Protein AF-A0A1J3EXS1-F1 (afdb_monomer_lite)

InterPro domains:
  IPR006166 ERCC4 domain [PF02732] (4-80)
  IPR011335 Restriction endonuclease type II-like [SSF52980] (2-89)
  IPR033309 Crossover junction endonuclease Mus81 [PTHR13451] (1-139)
  IPR047416 MUS81, XPF-like nuclease domain [cd20074] (1-90)

Organism: Noccaea caerulescens (NCBI:txid107243)

Foldseek 3Di:
DALADEDEDELVRLVVCVVVVVLVVVLVLVVQLPRQAAEYEYEAQLVVDPCSVVSVVSLCCCVPVVPYHYHY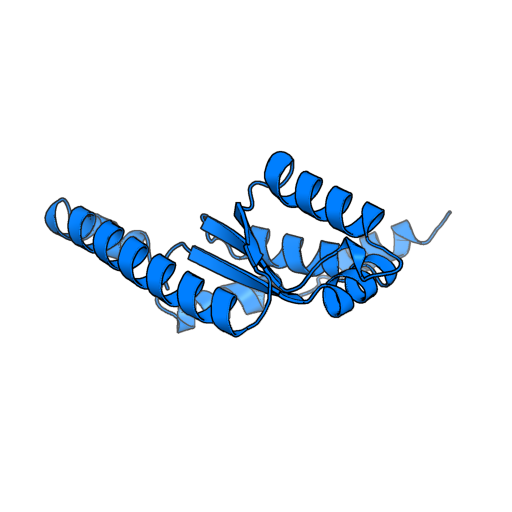YHHDVRVVVVVVVVVVVVVVVVVVVCVPDVVVVPVRDDDPVVSVVSSVVVPDDDPVNVVVVVVVPPD

Sequence (139 aa):
VLDFIVERKNIDDMSSSLTDGRYRDQKHRLQRSGLKKLMYILEGDPNQSGSGESIKEACFTTEISEDFDVIRTNGLGETLRKYGYLTKSIHQYYKSRVNEDQSKVCALCPCFDRFVKRCQALNKMTISNLFAIQLMQVP

Radius of gyration: 17.87 Å; chains: 1; bounding box: 42×25×57 Å

Structure (mmCIF, N/CA/C/O backbone):
data_AF-A0A1J3EXS1-F1
#
_entry.id   AF-A0A1J3EXS1-F1
#
loop_
_atom_site.group_PDB
_atom_site.id
_atom_site.type_symbol
_atom_site.label_atom_id
_atom_site.label_alt_id
_atom_site.label_comp_id
_atom_site.label_asym_id
_atom_site.label_entity_id
_atom_site.label_seq_id
_atom_site.pdbx_PDB_ins_code
_atom_site.Cartn_x
_atom_site.Cartn_y
_atom_site.Cartn_z
_atom_site.occupancy
_atom_site.B_iso_or_equiv
_atom_site.auth_seq_id
_atom_site.auth_comp_id
_atom_site.auth_asym_id
_atom_site.auth_atom_id
_atom_site.pdbx_PDB_model_num
ATOM 1 N N . VAL A 1 1 ? -11.595 -5.261 12.740 1.00 90.56 1 VAL A N 1
ATOM 2 C CA . VAL A 1 1 ? -10.585 -4.763 11.779 1.00 90.56 1 VAL A CA 1
ATOM 3 C C . VAL A 1 1 ? -10.044 -3.472 12.335 1.00 90.56 1 VAL A C 1
ATOM 5 O O . VAL A 1 1 ? -10.847 -2.636 12.727 1.00 90.56 1 VAL A O 1
ATOM 8 N N . LEU A 1 2 ? -8.722 -3.375 12.475 1.00 92.38 2 LEU A N 1
ATOM 9 C CA . LEU A 1 2 ? -8.059 -2.154 12.939 1.00 92.38 2 LEU A CA 1
ATOM 10 C C . LEU A 1 2 ? -7.962 -1.148 11.792 1.00 92.38 2 LEU A C 1
ATOM 12 O O . LEU A 1 2 ? -8.141 -1.516 10.637 1.00 92.38 2 LEU A O 1
ATOM 16 N N . ASP A 1 3 ? -7.637 0.102 12.106 1.00 91.69 3 ASP A N 1
ATOM 17 C CA . ASP A 1 3 ? -7.615 1.207 11.136 1.00 91.69 3 ASP A CA 1
ATOM 18 C C . ASP A 1 3 ? -6.371 1.219 10.220 1.00 91.69 3 ASP A C 1
ATOM 20 O O . ASP A 1 3 ? -6.062 2.228 9.594 1.00 91.69 3 ASP A O 1
ATOM 24 N N . PHE A 1 4 ? -5.641 0.101 10.169 1.00 94.62 4 PHE A N 1
ATOM 25 C CA . PHE A 1 4 ? -4.376 -0.072 9.460 1.00 94.62 4 PHE A CA 1
ATOM 26 C C . PHE A 1 4 ? -4.529 -1.107 8.347 1.00 94.62 4 PHE A C 1
ATOM 28 O O . PHE A 1 4 ? -5.076 -2.189 8.576 1.00 94.62 4 PHE A O 1
ATOM 35 N N . ILE A 1 5 ? -3.996 -0.803 7.166 1.00 95.69 5 ILE A N 1
ATOM 36 C CA . ILE A 1 5 ? -3.917 -1.724 6.030 1.00 95.69 5 ILE A CA 1
ATOM 37 C C . ILE A 1 5 ? -2.556 -1.607 5.363 1.00 95.69 5 ILE A C 1
ATOM 39 O O . ILE A 1 5 ? -1.986 -0.522 5.283 1.00 95.69 5 ILE A O 1
ATOM 43 N N . VAL A 1 6 ? -2.036 -2.741 4.901 1.00 97.50 6 VAL A N 1
ATOM 44 C CA . VAL A 1 6 ? -0.752 -2.810 4.211 1.00 97.50 6 VAL A CA 1
ATOM 45 C C . VAL A 1 6 ? -0.947 -3.459 2.851 1.00 97.50 6 VAL A C 1
ATOM 47 O O . VAL A 1 6 ? -1.462 -4.573 2.783 1.00 97.50 6 VAL A O 1
ATOM 50 N N . GLU A 1 7 ? -0.473 -2.801 1.801 1.00 97.25 7 GLU A N 1
ATOM 51 C CA . GLU A 1 7 ? -0.241 -3.410 0.491 1.00 97.25 7 GLU A CA 1
ATOM 52 C C . GLU A 1 7 ? 1.236 -3.801 0.394 1.00 97.25 7 GLU A C 1
ATOM 54 O O . GLU A 1 7 ? 2.112 -2.952 0.537 1.00 97.25 7 GLU A O 1
ATOM 59 N N . ARG A 1 8 ? 1.536 -5.086 0.184 1.00 97.88 8 ARG A N 1
ATOM 60 C CA . ARG A 1 8 ? 2.907 -5.558 -0.074 1.00 97.88 8 ARG A CA 1
ATOM 61 C C . ARG A 1 8 ? 3.097 -5.736 -1.572 1.00 97.88 8 ARG A C 1
ATOM 63 O O . ARG A 1 8 ? 2.319 -6.448 -2.201 1.00 97.88 8 ARG A O 1
ATOM 70 N N . LYS A 1 9 ? 4.173 -5.173 -2.116 1.00 96.56 9 LYS A N 1
ATOM 71 C CA . LYS A 1 9 ? 4.498 -5.237 -3.541 1.00 96.56 9 LYS A CA 1
ATOM 72 C C . LYS A 1 9 ? 5.986 -5.498 -3.744 1.00 96.56 9 LYS A C 1
ATOM 74 O O . LYS A 1 9 ? 6.813 -4.767 -3.206 1.00 96.56 9 LYS A O 1
ATOM 79 N N . ASN A 1 10 ? 6.332 -6.516 -4.526 1.00 95.81 10 ASN A N 1
ATOM 80 C CA . ASN A 1 10 ? 7.704 -6.676 -5.003 1.00 95.81 10 ASN A CA 1
ATOM 81 C C . ASN A 1 10 ? 7.991 -5.657 -6.128 1.00 95.81 10 ASN A C 1
ATOM 83 O O . ASN A 1 10 ? 7.060 -5.227 -6.809 1.00 95.81 10 ASN A O 1
ATOM 87 N N . ILE A 1 11 ? 9.251 -5.267 -6.327 1.00 95.75 11 ILE A N 1
ATOM 88 C CA . ILE A 1 11 ? 9.697 -4.398 -7.430 1.00 95.75 11 ILE A CA 1
ATOM 89 C C . ILE A 1 11 ? 9.213 -4.880 -8.807 1.00 95.75 11 ILE A C 1
ATOM 91 O O . ILE A 1 11 ? 8.722 -4.063 -9.588 1.00 95.75 11 ILE A O 1
ATOM 95 N N . ASP A 1 12 ? 9.278 -6.180 -9.093 1.00 94.00 12 ASP A N 1
ATOM 96 C CA . ASP A 1 12 ? 8.869 -6.722 -10.398 1.00 94.00 12 ASP A CA 1
ATOM 97 C C . ASP A 1 12 ? 7.350 -6.598 -10.602 1.00 94.00 12 ASP A C 1
ATOM 99 O O . ASP A 1 12 ? 6.859 -6.122 -11.632 1.00 94.00 12 ASP A O 1
ATOM 103 N N . ASP A 1 13 ? 6.580 -6.928 -9.561 1.00 95.19 13 ASP A N 1
ATOM 104 C CA . ASP A 1 13 ? 5.131 -6.732 -9.550 1.00 95.19 13 ASP A CA 1
ATOM 105 C C . ASP A 1 13 ? 4.765 -5.247 -9.646 1.00 95.19 13 ASP A C 1
ATOM 107 O O . ASP A 1 13 ? 3.744 -4.899 -10.244 1.00 95.19 13 ASP A O 1
ATOM 111 N N . MET A 1 14 ? 5.564 -4.367 -9.038 1.00 95.00 14 MET A N 1
ATOM 112 C CA . MET A 1 14 ? 5.371 -2.923 -9.091 1.00 95.00 14 MET A CA 1
ATOM 113 C C . MET A 1 14 ? 5.559 -2.415 -10.520 1.00 95.00 14 MET A C 1
ATOM 115 O O . MET A 1 14 ? 4.660 -1.743 -11.026 1.00 95.00 14 MET A O 1
ATOM 119 N N . SER A 1 15 ? 6.655 -2.802 -11.183 1.00 95.00 15 SER A N 1
ATOM 120 C CA . SER A 1 15 ? 6.917 -2.480 -12.592 1.00 95.00 15 SER A CA 1
ATOM 121 C C . SER A 1 15 ? 5.746 -2.913 -13.478 1.00 95.00 15 SER A C 1
ATOM 123 O O . SER A 1 15 ? 5.138 -2.069 -14.136 1.00 95.00 15 SER A O 1
ATOM 125 N N . SER A 1 16 ? 5.321 -4.182 -13.386 1.00 94.56 16 SER A N 1
ATOM 126 C CA . SER A 1 16 ? 4.183 -4.674 -14.180 1.00 94.56 16 SER A CA 1
ATOM 127 C C . SER A 1 16 ? 2.895 -3.884 -13.921 1.00 94.56 16 SER A C 1
ATOM 129 O O . SER A 1 16 ? 2.176 -3.543 -14.857 1.00 94.56 16 SER A O 1
ATOM 131 N N . SER A 1 17 ? 2.626 -3.531 -12.659 1.00 95.75 17 SER A N 1
ATOM 132 C CA . SER A 1 17 ? 1.418 -2.794 -12.279 1.00 95.75 17 SER A CA 1
ATOM 133 C C . SER A 1 17 ? 1.418 -1.318 -12.677 1.00 95.75 17 SER A C 1
ATOM 135 O O . SER A 1 17 ? 0.348 -0.717 -12.785 1.00 95.75 17 SER A O 1
ATOM 137 N N . LEU A 1 18 ? 2.598 -0.723 -12.872 1.00 94.62 18 LEU A N 1
ATOM 138 C CA . LEU A 1 18 ? 2.730 0.615 -13.441 1.00 94.62 18 LEU A CA 1
ATOM 139 C C . LEU A 1 18 ? 2.430 0.583 -14.939 1.00 94.62 18 LEU A C 1
ATOM 141 O O . LEU A 1 18 ? 1.697 1.441 -15.424 1.00 94.62 18 LEU A O 1
ATOM 145 N N . THR A 1 19 ? 2.936 -0.429 -15.648 1.00 92.69 19 THR A N 1
ATOM 146 C CA . THR A 1 19 ? 2.724 -0.589 -17.092 1.00 92.69 19 THR A CA 1
ATOM 147 C C . THR A 1 19 ? 1.262 -0.849 -17.445 1.00 92.69 19 THR A C 1
ATOM 149 O O . THR A 1 19 ? 0.744 -0.240 -18.375 1.00 92.69 19 THR A O 1
ATOM 152 N N . ASP A 1 20 ? 0.583 -1.731 -16.711 1.00 92.12 20 ASP A N 1
ATOM 153 C CA . ASP A 1 20 ? -0.806 -2.112 -17.005 1.00 92.12 20 ASP A CA 1
ATOM 154 C C . ASP A 1 20 ? -1.864 -1.281 -16.252 1.00 92.12 20 ASP A C 1
ATOM 156 O O . ASP A 1 20 ? -3.061 -1.553 -16.347 1.00 92.12 20 ASP A O 1
ATOM 160 N N . GLY A 1 21 ? -1.437 -0.265 -15.496 1.00 89.62 21 GLY A N 1
ATOM 161 C CA . GLY A 1 21 ? -2.317 0.653 -14.771 1.00 89.62 21 GLY A CA 1
ATOM 162 C C . GLY A 1 21 ? -2.899 0.114 -13.458 1.00 89.62 21 GLY A C 1
ATOM 163 O O . GLY A 1 21 ? -3.466 0.901 -12.690 1.00 89.62 21 GLY A O 1
ATOM 164 N N . ARG A 1 22 ? -2.710 -1.174 -13.119 1.00 94.38 22 ARG A N 1
ATOM 165 C CA . ARG A 1 22 ? -3.257 -1.779 -11.886 1.00 94.38 22 ARG A CA 1
ATOM 166 C C . ARG A 1 22 ? -2.802 -1.077 -10.613 1.00 94.38 22 ARG A C 1
ATOM 168 O O . ARG A 1 22 ? -3.529 -1.108 -9.620 1.00 94.38 22 ARG A O 1
ATOM 175 N N . TYR A 1 23 ? -1.622 -0.464 -10.616 1.00 95.19 23 TYR A N 1
ATOM 176 C CA . TYR A 1 23 ? -1.095 0.284 -9.477 1.00 95.19 23 TYR A CA 1
ATOM 177 C C . TYR A 1 23 ? -2.054 1.400 -9.027 1.00 95.19 23 TYR A C 1
ATOM 179 O O . TYR A 1 23 ? -2.344 1.532 -7.836 1.00 95.19 23 TYR A O 1
ATOM 187 N N . ARG A 1 24 ? -2.621 2.161 -9.973 1.00 92.88 24 ARG A N 1
ATOM 188 C CA . ARG A 1 24 ? -3.569 3.247 -9.664 1.00 92.88 24 ARG A CA 1
ATOM 189 C C . ARG A 1 24 ? -4.868 2.689 -9.081 1.00 92.88 24 ARG A C 1
ATOM 191 O O . ARG A 1 24 ? -5.337 3.166 -8.049 1.00 92.88 24 ARG A O 1
ATOM 198 N N . ASP A 1 25 ? -5.395 1.623 -9.678 1.00 91.25 25 ASP A N 1
ATOM 199 C CA . ASP A 1 25 ? -6.634 0.977 -9.231 1.00 91.25 25 ASP A CA 1
ATOM 200 C C . ASP A 1 25 ? -6.504 0.312 -7.858 1.00 91.25 25 ASP A C 1
ATOM 202 O O . ASP A 1 25 ? -7.454 0.280 -7.071 1.00 91.25 25 ASP A O 1
ATOM 206 N N . GLN A 1 26 ? -5.342 -0.275 -7.562 1.00 93.44 26 GLN A N 1
ATOM 207 C CA . GLN A 1 26 ? -5.041 -0.868 -6.257 1.00 93.44 26 GLN A CA 1
ATOM 208 C C . GLN A 1 26 ? -5.076 0.206 -5.165 1.00 93.44 26 GLN A C 1
ATOM 210 O O . GLN A 1 26 ? -5.860 0.082 -4.223 1.00 93.44 26 GLN A O 1
ATOM 215 N N . LYS A 1 27 ? -4.337 1.309 -5.334 1.00 94.62 27 LYS A N 1
ATOM 216 C CA . LYS A 1 27 ? -4.331 2.423 -4.371 1.00 94.62 27 LYS A CA 1
ATOM 217 C C . LYS A 1 27 ? -5.703 3.060 -4.195 1.00 94.62 27 LYS A C 1
ATOM 219 O O . LYS A 1 27 ? -6.144 3.256 -3.065 1.00 94.62 27 LYS A O 1
ATOM 224 N N . HIS A 1 28 ? -6.419 3.299 -5.291 1.00 92.25 28 HIS A N 1
ATOM 225 C CA . HIS A 1 28 ? -7.761 3.870 -5.228 1.00 92.25 28 HIS A CA 1
ATOM 226 C C . HIS A 1 28 ? -8.728 2.979 -4.427 1.00 92.25 28 HIS A C 1
ATOM 228 O O . HIS A 1 28 ? -9.529 3.471 -3.630 1.00 92.25 28 HIS A O 1
ATOM 234 N N . ARG A 1 29 ? -8.629 1.648 -4.565 1.00 92.25 29 ARG A N 1
ATOM 235 C CA . ARG A 1 29 ? -9.405 0.706 -3.739 1.00 92.25 29 ARG A CA 1
ATOM 236 C C . ARG A 1 29 ? -9.022 0.771 -2.261 1.00 92.25 29 ARG A C 1
ATOM 238 O O . ARG A 1 29 ? -9.915 0.717 -1.415 1.00 92.25 29 ARG A O 1
ATOM 245 N N . LEU A 1 30 ? -7.736 0.915 -1.945 1.00 94.50 30 LEU A N 1
ATOM 246 C CA . LEU A 1 30 ? -7.255 1.060 -0.567 1.00 94.50 30 LEU A CA 1
ATOM 247 C C . LEU A 1 30 ? -7.753 2.363 0.067 1.00 94.50 30 LEU A C 1
ATOM 249 O O . LEU A 1 30 ? -8.303 2.321 1.165 1.00 94.50 30 LEU A O 1
ATOM 253 N N . GLN A 1 31 ? -7.690 3.486 -0.648 1.00 93.50 31 GLN A N 1
ATOM 254 C CA . GLN A 1 31 ? -8.232 4.772 -0.192 1.00 93.50 31 GLN A CA 1
ATOM 255 C C . GLN A 1 31 ? -9.747 4.701 0.043 1.00 93.50 31 GLN A C 1
ATOM 257 O O . GLN A 1 31 ? -10.261 5.171 1.058 1.00 93.50 31 GLN A O 1
ATOM 262 N N . ARG A 1 32 ? -10.483 4.027 -0.849 1.00 92.06 32 ARG A N 1
ATOM 263 C CA . ARG A 1 32 ? -11.931 3.821 -0.688 1.00 92.06 32 ARG A CA 1
ATOM 264 C C . ARG A 1 32 ? -12.291 2.785 0.371 1.00 92.06 32 ARG A C 1
ATOM 266 O O . ARG A 1 32 ? -13.450 2.736 0.779 1.00 92.06 32 ARG A O 1
ATOM 273 N N . SER A 1 33 ? -11.338 1.981 0.849 1.00 90.56 33 SER A N 1
ATOM 274 C CA . SER A 1 33 ? -11.595 0.951 1.862 1.00 90.56 33 SER A CA 1
ATOM 275 C C . SER A 1 33 ? -12.145 1.535 3.161 1.00 90.56 33 SER A C 1
ATOM 277 O O . SER A 1 33 ? -12.813 0.809 3.897 1.00 90.56 33 SER A O 1
ATOM 279 N N . GLY A 1 34 ? -11.907 2.828 3.419 1.00 88.81 34 GLY A N 1
ATOM 280 C CA . GLY A 1 34 ? -12.341 3.562 4.604 1.00 88.81 34 GLY A CA 1
ATOM 281 C C . GLY A 1 34 ? -11.512 3.258 5.852 1.00 88.81 34 GLY A C 1
ATOM 282 O O . GLY A 1 34 ? -12.034 3.421 6.954 1.00 88.81 34 GLY A O 1
ATOM 283 N N . LEU A 1 35 ? -10.291 2.749 5.671 1.00 91.50 35 LEU A N 1
ATOM 284 C CA . LEU A 1 35 ? -9.241 2.664 6.687 1.00 91.50 35 LEU A CA 1
ATOM 285 C C . LEU A 1 35 ? -8.317 3.875 6.531 1.00 91.50 35 LEU A C 1
ATOM 287 O O . LEU A 1 35 ? -8.082 4.313 5.408 1.00 91.50 35 LEU A O 1
ATOM 291 N N . LYS A 1 36 ? -7.821 4.430 7.637 1.00 91.38 36 LYS A N 1
ATOM 292 C CA . LYS A 1 36 ? -7.070 5.698 7.618 1.00 91.38 36 LYS A CA 1
ATOM 293 C C . LYS A 1 36 ? -5.564 5.523 7.514 1.00 91.38 36 LYS A C 1
ATOM 295 O O . LYS A 1 36 ? -4.891 6.426 7.042 1.00 91.38 36 LYS A O 1
ATOM 300 N N . LYS A 1 37 ? -5.014 4.416 8.015 1.00 94.50 37 LYS A N 1
ATOM 301 C CA . LYS A 1 37 ? -3.567 4.174 8.026 1.00 94.50 37 LYS A CA 1
ATOM 302 C C . LYS A 1 37 ? -3.201 3.233 6.890 1.00 94.50 37 LYS A C 1
ATOM 304 O O . LYS A 1 37 ? -3.155 2.014 7.066 1.00 94.50 37 LYS A O 1
ATOM 309 N N . LEU A 1 38 ? -3.019 3.828 5.715 1.00 97.12 38 LEU A N 1
ATOM 310 C CA . LEU A 1 38 ? -2.645 3.145 4.486 1.00 97.12 38 LEU A CA 1
ATOM 311 C C . LEU A 1 38 ? -1.121 3.027 4.432 1.00 97.12 38 LEU A C 1
ATOM 313 O O . LEU A 1 38 ? -0.416 4.025 4.509 1.00 97.12 38 LEU A O 1
ATOM 317 N N . MET A 1 39 ? -0.608 1.810 4.313 1.00 97.69 39 MET A N 1
ATOM 318 C CA . MET A 1 39 ? 0.826 1.556 4.218 1.00 97.69 39 MET A CA 1
ATOM 319 C C . MET A 1 39 ? 1.128 0.770 2.947 1.00 97.69 39 MET A C 1
ATOM 321 O O . MET A 1 39 ? 0.378 -0.131 2.566 1.00 97.69 39 MET A O 1
ATOM 325 N N . TYR A 1 40 ? 2.258 1.069 2.321 1.00 97.38 40 TYR A N 1
ATOM 326 C CA . TYR A 1 40 ? 2.747 0.377 1.139 1.00 97.38 40 TYR A CA 1
ATOM 327 C C . TYR A 1 40 ? 4.142 -0.179 1.428 1.00 97.38 40 TYR A C 1
ATOM 329 O O . TYR A 1 40 ? 5.079 0.582 1.652 1.00 97.38 40 TYR A O 1
ATOM 337 N N . ILE A 1 41 ? 4.302 -1.502 1.448 1.00 97.88 41 ILE A N 1
ATOM 338 C CA . ILE A 1 41 ? 5.609 -2.147 1.605 1.00 97.88 41 ILE A CA 1
ATOM 339 C C . ILE A 1 41 ? 6.155 -2.506 0.229 1.00 97.88 41 ILE A C 1
ATOM 341 O O . ILE A 1 41 ? 5.613 -3.387 -0.441 1.00 97.88 41 ILE A O 1
ATOM 345 N N . LEU A 1 42 ? 7.250 -1.855 -0.157 1.00 97.12 42 LEU A N 1
ATOM 346 C CA . LEU A 1 42 ? 8.018 -2.186 -1.350 1.00 97.12 42 LEU A CA 1
ATOM 347 C C . LEU A 1 42 ? 9.147 -3.154 -0.989 1.00 97.12 42 LEU A C 1
ATOM 349 O O . LEU A 1 42 ? 9.986 -2.844 -0.140 1.00 97.12 42 LEU A O 1
ATOM 353 N N . GLU A 1 43 ? 9.167 -4.320 -1.625 1.00 97.50 43 GLU A N 1
ATOM 354 C CA . GLU A 1 43 ? 10.152 -5.374 -1.379 1.00 97.50 43 GLU A CA 1
ATOM 355 C C . GLU A 1 43 ? 11.092 -5.547 -2.576 1.00 97.50 43 GLU A C 1
ATOM 357 O O . GLU A 1 43 ? 10.637 -5.854 -3.677 1.00 97.50 43 GLU A O 1
ATOM 362 N N . GLY A 1 44 ? 12.394 -5.387 -2.340 1.00 95.38 44 GLY A N 1
ATOM 363 C CA . GLY A 1 44 ? 13.460 -5.463 -3.338 1.00 95.38 44 GLY A CA 1
ATOM 364 C C . GLY A 1 44 ? 14.102 -4.104 -3.635 1.00 95.38 44 GLY A C 1
ATOM 365 O O . GLY A 1 44 ? 13.684 -3.066 -3.118 1.00 95.38 44 GLY A O 1
ATOM 366 N N . ASP A 1 45 ? 15.134 -4.116 -4.479 1.00 93.06 45 ASP A N 1
ATOM 367 C CA . ASP A 1 45 ? 15.866 -2.914 -4.890 1.00 93.06 45 ASP A CA 1
ATOM 368 C C . ASP A 1 45 ? 15.341 -2.383 -6.240 1.00 93.06 45 ASP A C 1
ATOM 370 O O . ASP A 1 45 ? 15.515 -3.048 -7.265 1.00 93.06 45 ASP A O 1
ATOM 374 N N . PRO A 1 46 ? 14.742 -1.175 -6.290 1.00 90.00 46 PRO A N 1
ATOM 375 C CA . PRO A 1 46 ? 14.271 -0.574 -7.537 1.00 90.00 46 PRO A CA 1
ATOM 376 C C . PRO A 1 46 ? 15.362 -0.441 -8.603 1.00 90.00 46 PRO A C 1
ATOM 378 O O . PRO A 1 46 ? 15.050 -0.492 -9.792 1.00 90.00 46 PRO A O 1
ATOM 381 N N . ASN A 1 47 ? 16.628 -0.276 -8.197 1.00 90.12 47 ASN A N 1
ATOM 382 C CA . ASN A 1 47 ? 17.751 -0.090 -9.120 1.00 90.12 47 ASN A CA 1
ATOM 383 C C . ASN A 1 47 ? 18.088 -1.356 -9.917 1.00 90.12 47 ASN A C 1
ATOM 385 O O . ASN A 1 47 ? 18.764 -1.266 -10.936 1.00 90.12 47 ASN A O 1
ATOM 389 N N . GLN A 1 48 ? 17.628 -2.524 -9.465 1.00 86.00 48 GLN A N 1
ATOM 390 C CA . GLN A 1 48 ? 17.817 -3.789 -10.177 1.00 86.00 48 GLN A CA 1
ATOM 391 C C . GLN A 1 48 ? 16.772 -3.993 -11.282 1.00 86.00 48 GLN A C 1
ATOM 393 O O . GLN A 1 48 ? 16.916 -4.894 -12.104 1.00 86.00 48 GLN A O 1
ATOM 398 N N . SER A 1 49 ? 15.739 -3.146 -11.333 1.00 83.94 49 SER A N 1
ATOM 399 C CA . SER A 1 49 ? 14.712 -3.184 -12.371 1.00 83.94 49 SER A CA 1
ATOM 400 C C . SER A 1 49 ? 14.992 -2.173 -13.482 1.00 83.94 49 SER A C 1
ATOM 402 O O . SER A 1 49 ? 15.437 -1.053 -13.226 1.00 83.94 49 SER A O 1
ATOM 404 N N . GLY A 1 50 ? 14.613 -2.515 -14.717 1.00 83.44 50 GLY A N 1
ATOM 405 C CA . GLY A 1 50 ? 14.638 -1.579 -15.849 1.00 83.44 50 GLY A CA 1
ATOM 406 C C . GLY A 1 50 ? 13.667 -0.394 -15.713 1.00 83.44 50 GLY A C 1
ATOM 407 O O . GLY A 1 50 ? 13.683 0.503 -16.546 1.00 83.44 50 GLY A O 1
ATOM 408 N N . SER A 1 51 ? 12.829 -0.374 -14.670 1.00 88.19 51 SER A N 1
ATOM 409 C CA . SER A 1 51 ? 11.843 0.679 -14.383 1.00 88.19 51 SER A CA 1
ATOM 410 C C . SER A 1 51 ? 12.153 1.442 -13.089 1.00 88.19 51 SER A C 1
ATOM 412 O O . SER A 1 51 ? 11.254 2.034 -12.491 1.00 88.19 51 SER A O 1
ATOM 414 N N . GLY A 1 52 ? 13.405 1.416 -12.620 1.00 91.75 52 GLY A N 1
ATOM 415 C CA . GLY A 1 52 ? 13.776 1.929 -11.300 1.00 91.75 52 GLY A CA 1
ATOM 416 C C . GLY A 1 52 ? 13.397 3.392 -11.048 1.00 91.75 52 GLY A C 1
ATOM 417 O O . GLY A 1 52 ? 12.959 3.719 -9.945 1.00 91.75 52 GLY A O 1
ATOM 418 N N . GLU A 1 53 ? 13.515 4.265 -12.051 1.00 93.19 53 GLU A N 1
ATOM 419 C CA . GLU A 1 53 ? 13.114 5.677 -11.948 1.00 93.19 53 GLU A CA 1
ATOM 420 C C . GLU A 1 53 ? 11.600 5.818 -11.770 1.00 93.19 53 GLU A C 1
ATOM 422 O O . GLU A 1 53 ? 11.155 6.380 -10.771 1.00 93.19 53 GLU A O 1
ATOM 427 N N . SER A 1 54 ? 10.809 5.194 -12.647 1.00 94.31 54 SER A N 1
ATOM 428 C CA . SER A 1 54 ? 9.344 5.208 -12.561 1.00 94.31 54 SER A CA 1
ATOM 429 C C . SER A 1 54 ? 8.830 4.628 -11.240 1.00 94.31 54 SER A C 1
ATOM 431 O O . SER A 1 54 ? 7.850 5.113 -10.681 1.00 94.31 54 SER A O 1
ATOM 433 N N . ILE A 1 55 ? 9.500 3.605 -10.699 1.00 95.00 55 ILE A N 1
ATOM 434 C CA . ILE A 1 55 ? 9.154 3.031 -9.393 1.00 95.00 55 ILE A CA 1
ATOM 435 C C . ILE A 1 55 ? 9.434 4.025 -8.262 1.00 95.00 55 ILE A C 1
ATOM 437 O O . ILE A 1 55 ? 8.605 4.171 -7.360 1.00 95.00 55 ILE A O 1
ATOM 441 N N . LYS A 1 56 ? 10.582 4.714 -8.284 1.00 94.88 56 LYS A N 1
ATOM 442 C CA . LYS A 1 56 ? 10.919 5.734 -7.278 1.00 94.88 56 LYS A CA 1
ATOM 443 C C . LYS A 1 56 ? 9.937 6.900 -7.322 1.00 94.88 56 LYS A C 1
ATOM 445 O O . LYS A 1 56 ? 9.457 7.303 -6.264 1.00 94.88 56 LYS A O 1
ATOM 450 N N . GLU A 1 57 ? 9.609 7.383 -8.517 1.00 95.25 57 GLU A N 1
ATOM 451 C CA . GLU A 1 57 ? 8.599 8.424 -8.725 1.00 95.25 57 GLU A CA 1
ATOM 452 C C . GLU A 1 57 ? 7.241 7.986 -8.181 1.00 95.25 57 GLU A C 1
ATOM 454 O O . GLU A 1 57 ? 6.659 8.682 -7.353 1.00 95.25 57 GLU A O 1
ATOM 459 N N . ALA A 1 58 ? 6.781 6.787 -8.545 1.00 95.19 58 ALA A N 1
ATOM 460 C CA . ALA A 1 58 ? 5.527 6.240 -8.045 1.00 95.19 58 ALA A CA 1
ATOM 461 C C . ALA A 1 58 ? 5.509 6.150 -6.511 1.00 95.19 58 ALA A C 1
ATOM 463 O O . ALA A 1 58 ? 4.520 6.520 -5.878 1.00 95.19 58 ALA A O 1
ATOM 464 N N . CYS A 1 59 ? 6.602 5.710 -5.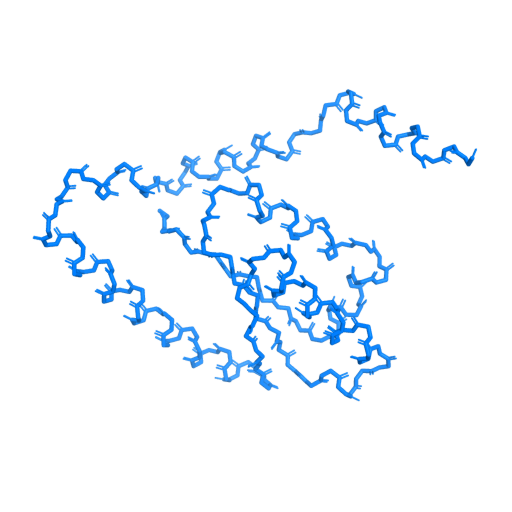881 1.00 94.81 59 CYS A N 1
ATOM 465 C CA . CYS A 1 59 ? 6.705 5.688 -4.420 1.00 94.81 59 CYS A CA 1
ATOM 466 C C . CYS A 1 59 ? 6.577 7.089 -3.825 1.00 94.81 59 CYS A C 1
ATOM 468 O O . CYS A 1 59 ? 5.815 7.276 -2.884 1.00 94.81 59 CYS A O 1
ATOM 470 N N . PHE A 1 60 ? 7.286 8.062 -4.394 1.00 95.31 60 PHE A N 1
ATOM 471 C CA . PHE A 1 60 ? 7.242 9.443 -3.930 1.00 95.31 60 PHE A CA 1
ATOM 472 C C . PHE A 1 60 ? 5.838 10.042 -4.064 1.00 95.31 60 PHE A C 1
ATOM 474 O O . PHE A 1 60 ? 5.327 10.630 -3.116 1.00 95.31 60 PHE A O 1
ATOM 481 N N . THR A 1 61 ? 5.164 9.830 -5.196 1.00 95.00 61 THR A N 1
ATOM 482 C CA . THR A 1 61 ? 3.767 10.246 -5.377 1.00 95.00 61 THR A CA 1
ATOM 483 C C . THR A 1 61 ? 2.840 9.570 -4.366 1.00 95.00 61 THR A C 1
ATOM 485 O O . THR A 1 61 ? 1.976 10.233 -3.800 1.00 95.00 61 THR A O 1
ATOM 488 N N . THR A 1 62 ? 3.033 8.274 -4.100 1.00 95.31 62 THR A N 1
ATOM 489 C CA . THR A 1 62 ? 2.225 7.524 -3.116 1.00 95.31 62 THR A CA 1
ATOM 490 C C . THR A 1 62 ? 2.374 8.102 -1.713 1.00 95.31 62 THR A C 1
ATOM 492 O O . THR A 1 62 ? 1.389 8.276 -1.002 1.00 95.31 62 THR A O 1
ATOM 495 N N . GLU A 1 63 ? 3.608 8.424 -1.331 1.00 95.75 63 GLU A N 1
ATOM 496 C CA . GLU A 1 63 ? 3.934 8.932 -0.003 1.00 95.75 63 GLU A CA 1
ATOM 497 C C . GLU A 1 63 ? 3.452 10.372 0.193 1.00 95.75 63 GLU A C 1
ATOM 499 O O . GLU A 1 63 ? 2.776 10.685 1.167 1.00 95.75 63 GLU A O 1
ATOM 504 N N . ILE A 1 64 ? 3.754 11.250 -0.763 1.00 95.00 64 ILE A N 1
ATOM 505 C CA . ILE A 1 64 ? 3.544 12.691 -0.604 1.00 95.00 64 ILE A CA 1
ATOM 506 C C . ILE A 1 64 ? 2.151 13.131 -1.044 1.00 95.00 64 ILE A C 1
ATOM 508 O O . ILE A 1 64 ? 1.544 13.991 -0.410 1.00 95.00 64 ILE A O 1
ATOM 512 N N . SER A 1 65 ? 1.648 12.600 -2.158 1.00 91.69 65 SER A N 1
ATOM 513 C CA . SER A 1 65 ? 0.396 13.080 -2.755 1.00 91.69 65 SER A CA 1
ATOM 514 C C . SER A 1 65 ? -0.832 12.308 -2.282 1.00 91.69 65 SER A C 1
ATOM 516 O O . SER A 1 65 ? -1.942 12.825 -2.379 1.00 91.69 65 SER A O 1
ATOM 518 N N . GLU A 1 66 ? -0.660 11.077 -1.803 1.00 91.94 66 GLU A N 1
ATOM 519 C CA . GLU A 1 66 ? -1.777 10.151 -1.583 1.00 91.94 66 GLU A CA 1
ATOM 520 C C . GLU A 1 66 ? -1.900 9.632 -0.145 1.00 91.94 66 GLU A C 1
ATOM 522 O O . GLU A 1 66 ? -2.801 8.831 0.116 1.00 91.94 66 GLU A O 1
ATOM 527 N N . ASP A 1 67 ? -1.057 10.131 0.768 1.00 93.00 67 ASP A N 1
ATOM 528 C CA . ASP A 1 67 ? -1.102 9.892 2.221 1.00 93.00 67 ASP A CA 1
ATOM 529 C C . ASP A 1 67 ? -0.930 8.411 2.615 1.00 93.00 67 ASP A C 1
ATOM 531 O O . ASP A 1 67 ? -1.586 7.891 3.520 1.00 93.00 67 ASP A O 1
ATOM 535 N N . PHE A 1 68 ? -0.050 7.703 1.901 1.00 97.38 68 PHE A N 1
ATOM 536 C CA . PHE A 1 68 ? 0.398 6.362 2.277 1.00 97.38 68 PHE A CA 1
ATOM 537 C C . PHE A 1 68 ? 1.756 6.424 2.978 1.00 97.38 68 PHE A C 1
ATOM 539 O O . PHE A 1 68 ? 2.674 7.084 2.503 1.00 97.38 68 PHE A O 1
ATOM 546 N N . ASP A 1 69 ? 1.954 5.612 4.014 1.00 97.06 69 ASP A N 1
ATOM 547 C CA . ASP A 1 69 ? 3.301 5.358 4.532 1.00 97.06 69 ASP A CA 1
ATOM 548 C C . ASP A 1 69 ? 4.019 4.353 3.615 1.00 97.06 69 ASP A C 1
ATOM 550 O O . ASP A 1 69 ? 3.641 3.176 3.550 1.00 97.06 69 ASP A O 1
ATOM 554 N N . VAL A 1 70 ? 5.072 4.779 2.914 1.00 96.94 70 VAL A N 1
ATOM 555 C CA . VAL A 1 70 ? 5.852 3.897 2.032 1.00 96.94 70 VAL A CA 1
ATOM 556 C C . VAL A 1 70 ? 7.065 3.332 2.771 1.00 96.94 70 VAL A C 1
ATOM 558 O O . VAL A 1 70 ? 7.976 4.043 3.183 1.00 96.94 70 VAL A O 1
ATOM 561 N N . ILE A 1 71 ? 7.112 2.009 2.912 1.00 96.75 71 ILE A N 1
ATOM 562 C CA . ILE A 1 71 ? 8.164 1.289 3.627 1.00 96.75 71 ILE A CA 1
ATOM 563 C C . ILE A 1 71 ? 8.940 0.428 2.635 1.00 96.75 71 ILE A C 1
ATOM 565 O O . ILE A 1 71 ? 8.410 -0.526 2.074 1.00 96.75 71 ILE A O 1
ATOM 569 N N . ARG A 1 72 ? 10.227 0.719 2.456 1.00 96.12 72 ARG A N 1
ATOM 570 C CA . ARG A 1 72 ? 11.119 -0.095 1.620 1.00 96.12 72 ARG A CA 1
ATOM 571 C C . ARG A 1 72 ? 11.780 -1.193 2.448 1.00 96.12 72 ARG A C 1
ATOM 573 O O . ARG A 1 72 ? 12.152 -0.967 3.599 1.00 96.12 72 ARG A O 1
ATOM 580 N N . THR A 1 73 ? 11.905 -2.373 1.860 1.00 97.44 73 THR A N 1
ATOM 581 C CA . THR A 1 73 ? 12.513 -3.571 2.450 1.00 97.44 73 THR A CA 1
ATOM 582 C C . THR A 1 73 ? 13.317 -4.295 1.378 1.00 97.44 73 THR A C 1
ATOM 584 O O . THR A 1 73 ? 12.923 -4.305 0.217 1.00 97.44 73 THR A O 1
ATOM 587 N N . ASN A 1 74 ? 14.433 -4.919 1.739 1.00 94.12 74 ASN A N 1
ATOM 588 C CA . ASN A 1 74 ? 15.318 -5.569 0.768 1.00 94.12 74 ASN A CA 1
ATOM 589 C C . ASN A 1 74 ? 14.812 -6.946 0.309 1.00 94.12 74 ASN A C 1
ATOM 591 O O . ASN A 1 74 ? 15.285 -7.481 -0.689 1.00 94.12 74 ASN A O 1
ATOM 595 N N . GLY A 1 75 ? 13.877 -7.548 1.045 1.00 93.00 75 GLY A N 1
ATOM 596 C CA . GLY A 1 75 ? 13.386 -8.895 0.776 1.00 93.00 75 GLY A CA 1
ATOM 597 C C . GLY A 1 75 ? 12.477 -9.419 1.884 1.00 93.00 75 GLY A C 1
ATOM 598 O O . GLY A 1 75 ? 12.332 -8.800 2.942 1.00 93.00 75 GLY A O 1
ATOM 599 N N . LEU A 1 76 ? 11.917 -10.610 1.666 1.00 95.50 76 LEU A N 1
ATOM 600 C CA . LEU A 1 76 ? 10.927 -11.234 2.547 1.00 95.50 76 LEU A CA 1
ATOM 601 C C . LEU A 1 76 ? 11.345 -11.275 4.025 1.00 95.50 76 LEU A C 1
ATOM 603 O O . LEU A 1 76 ? 10.532 -10.998 4.904 1.00 95.50 76 LEU A O 1
ATOM 607 N N . GLY A 1 77 ? 12.607 -11.600 4.320 1.00 97.56 77 GLY A N 1
ATOM 608 C CA . GLY A 1 77 ? 13.091 -11.673 5.703 1.00 97.56 77 GLY A CA 1
ATOM 609 C C . GLY A 1 77 ? 12.992 -10.335 6.446 1.00 97.56 77 GLY A C 1
ATOM 610 O O . GLY A 1 77 ? 12.624 -10.297 7.623 1.00 97.56 77 GLY A O 1
ATOM 611 N N . GLU A 1 78 ? 13.269 -9.227 5.758 1.00 97.75 78 GLU A N 1
ATOM 612 C CA . GLU A 1 78 ? 13.127 -7.884 6.320 1.00 97.75 78 GLU A CA 1
ATOM 613 C C . GLU A 1 78 ? 11.654 -7.471 6.413 1.00 97.75 78 GLU A C 1
ATOM 615 O O . GLU A 1 78 ? 11.236 -6.950 7.449 1.00 97.75 78 GLU A O 1
ATOM 620 N N . THR A 1 79 ? 10.847 -7.788 5.395 1.00 97.88 79 THR A N 1
ATOM 621 C CA . THR A 1 79 ? 9.391 -7.582 5.402 1.00 97.88 79 THR A CA 1
ATOM 622 C C . THR A 1 79 ? 8.728 -8.251 6.604 1.00 97.88 79 THR A C 1
ATOM 624 O O . THR A 1 79 ? 7.973 -7.613 7.340 1.00 97.88 79 THR A O 1
ATOM 627 N N . LEU A 1 80 ? 9.061 -9.516 6.875 1.00 98.12 80 LEU A N 1
ATOM 628 C CA . LEU A 1 80 ? 8.544 -10.256 8.029 1.00 98.12 80 LEU A CA 1
ATOM 629 C C . LEU A 1 80 ? 8.947 -9.598 9.352 1.00 98.12 80 LEU A C 1
ATOM 631 O O . LEU A 1 80 ? 8.124 -9.456 10.260 1.00 98.12 80 LEU A O 1
ATOM 635 N N . ARG A 1 81 ? 10.200 -9.143 9.463 1.00 98.12 81 ARG A N 1
ATOM 636 C CA . ARG A 1 81 ? 10.672 -8.421 10.650 1.00 98.12 81 ARG A CA 1
ATOM 637 C C . ARG A 1 81 ? 9.907 -7.110 10.839 1.00 98.12 81 ARG A C 1
ATOM 639 O O . ARG A 1 81 ? 9.482 -6.807 11.955 1.00 98.12 81 ARG A O 1
ATOM 646 N N . LYS A 1 82 ? 9.673 -6.367 9.752 1.00 97.75 82 LYS A N 1
ATOM 647 C C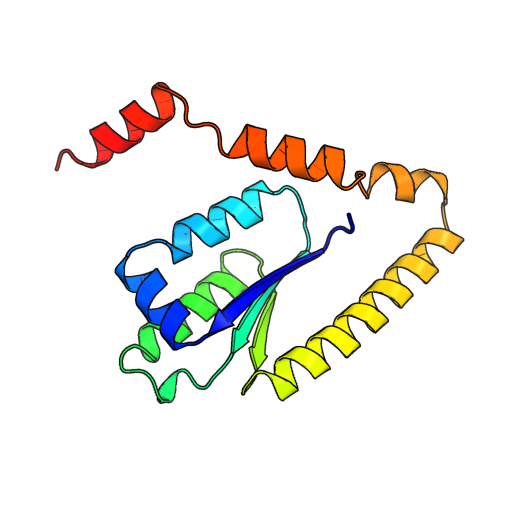A . LYS A 1 82 ? 8.874 -5.138 9.756 1.00 97.75 82 LYS A CA 1
ATOM 648 C C . LYS A 1 82 ? 7.437 -5.413 10.204 1.00 97.75 82 LYS A C 1
ATOM 650 O O . LYS A 1 82 ? 6.953 -4.688 11.069 1.00 97.75 82 LYS A O 1
ATOM 655 N N . TYR A 1 83 ? 6.789 -6.481 9.733 1.00 98.00 83 TYR A N 1
ATOM 656 C CA . TYR A 1 83 ? 5.470 -6.887 10.237 1.00 98.00 83 TYR A CA 1
ATOM 657 C C . TYR A 1 83 ? 5.472 -7.206 11.729 1.00 98.00 83 TYR A C 1
ATOM 659 O O . TYR A 1 83 ? 4.546 -6.805 12.439 1.00 98.00 83 TYR A O 1
ATOM 667 N N . GLY A 1 84 ? 6.519 -7.866 12.227 1.00 98.31 84 GLY A N 1
ATOM 668 C CA . GLY A 1 84 ? 6.696 -8.103 13.658 1.00 98.31 84 GLY A CA 1
ATOM 669 C C . GLY A 1 84 ? 6.726 -6.802 14.467 1.00 98.31 84 GLY A C 1
ATOM 670 O O . GLY A 1 84 ? 6.048 -6.697 15.491 1.00 98.31 84 GLY A O 1
ATOM 671 N N . TYR A 1 85 ? 7.462 -5.790 13.997 1.00 97.88 85 TYR A N 1
ATOM 672 C CA . TYR A 1 85 ? 7.497 -4.474 14.641 1.00 97.88 85 TYR A CA 1
ATOM 673 C C . TYR A 1 85 ? 6.163 -3.735 14.533 1.00 97.88 85 TYR A C 1
ATOM 675 O O . TYR A 1 85 ? 5.643 -3.302 15.558 1.00 97.88 85 TYR A O 1
ATOM 683 N N . LEU A 1 86 ? 5.569 -3.663 13.338 1.00 96.50 86 LEU A N 1
ATOM 684 C CA . LEU A 1 86 ? 4.273 -3.013 13.115 1.00 96.50 86 LEU A CA 1
ATOM 685 C C . LEU A 1 86 ? 3.192 -3.608 14.019 1.00 96.50 86 LEU A C 1
ATOM 687 O O . LEU A 1 86 ? 2.469 -2.873 14.683 1.00 96.50 86 LEU A O 1
ATOM 691 N N . THR A 1 87 ? 3.130 -4.935 14.119 1.00 97.62 87 THR A N 1
ATOM 692 C CA . THR A 1 87 ? 2.156 -5.627 14.973 1.00 97.62 87 THR A CA 1
ATOM 693 C C . THR A 1 87 ? 2.340 -5.252 16.443 1.00 97.62 87 THR A C 1
ATOM 695 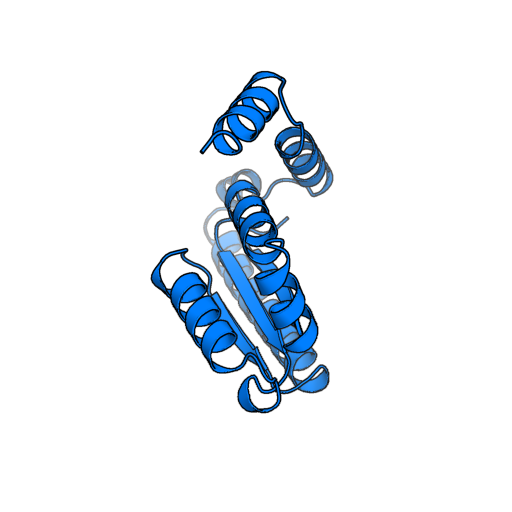O O . THR A 1 87 ? 1.364 -4.928 17.121 1.00 97.62 87 THR A O 1
ATOM 698 N N . LYS A 1 88 ? 3.585 -5.244 16.943 1.00 97.75 88 LYS A N 1
ATOM 699 C CA . LYS A 1 88 ? 3.893 -4.837 18.324 1.00 97.75 88 LYS A CA 1
ATOM 700 C C . LYS A 1 88 ? 3.509 -3.378 18.582 1.00 97.75 88 LYS A C 1
ATOM 702 O O . LYS A 1 88 ? 2.868 -3.098 19.593 1.00 97.75 88 LYS A O 1
ATOM 707 N N . SER A 1 89 ? 3.847 -2.472 17.667 1.00 95.88 89 SER A N 1
ATOM 708 C CA . SER A 1 89 ? 3.531 -1.044 17.776 1.00 95.88 89 SER A CA 1
ATOM 709 C C . SER A 1 89 ? 2.024 -0.781 17.741 1.00 95.88 89 SER A C 1
ATOM 711 O O . SER A 1 89 ? 1.509 -0.065 18.595 1.00 95.88 89 SER A O 1
ATOM 713 N N . ILE A 1 90 ? 1.294 -1.408 16.814 1.00 94.25 90 ILE A N 1
ATOM 714 C CA . ILE A 1 90 ? -0.168 -1.292 16.714 1.00 94.25 90 ILE A CA 1
ATOM 715 C C . ILE A 1 90 ? -0.834 -1.849 17.978 1.00 94.25 90 ILE A C 1
ATOM 717 O O . ILE A 1 90 ? -1.748 -1.227 18.521 1.00 94.25 90 ILE A O 1
ATOM 721 N N . HIS A 1 91 ? -0.360 -2.990 18.488 1.00 93.62 91 HIS A N 1
ATOM 722 C CA . HIS A 1 91 ? -0.869 -3.560 19.733 1.00 93.62 91 HIS A CA 1
ATOM 723 C C . HIS A 1 91 ? -0.694 -2.594 20.911 1.00 93.62 91 HIS A C 1
ATOM 725 O O . HIS A 1 91 ? -1.651 -2.337 21.636 1.00 93.62 91 HIS A O 1
ATOM 731 N N . GLN A 1 92 ? 0.501 -2.022 21.083 1.00 93.56 92 GLN A N 1
ATOM 732 C CA . GLN A 1 92 ? 0.771 -1.043 22.141 1.00 93.56 92 GLN A CA 1
ATOM 733 C C . GLN A 1 92 ? -0.096 0.215 21.996 1.00 93.56 92 GLN A C 1
ATOM 735 O O . GLN A 1 92 ? -0.673 0.669 22.982 1.00 93.56 92 GLN A O 1
ATOM 740 N N . TYR A 1 93 ? -0.245 0.725 20.771 1.00 90.38 93 TYR A N 1
ATOM 741 C CA . TYR A 1 93 ? -1.063 1.898 20.459 1.00 90.38 93 TYR A CA 1
ATOM 742 C C . TYR A 1 93 ? -2.541 1.716 20.823 1.00 90.38 93 TYR A C 1
ATOM 744 O O . TYR A 1 93 ? -3.160 2.614 21.390 1.00 90.38 93 TYR A O 1
ATOM 752 N N . TYR A 1 94 ? -3.133 0.558 20.521 1.00 87.94 94 TYR A N 1
ATOM 753 C CA . TYR A 1 94 ? -4.519 0.300 20.918 1.00 87.94 94 TYR A CA 1
ATOM 754 C C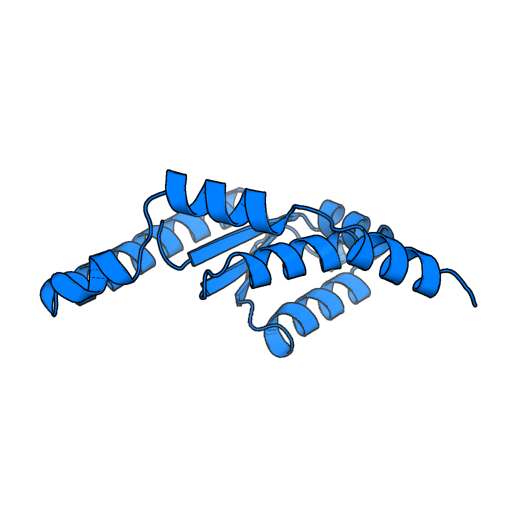 . TYR A 1 94 ? -4.644 -0.063 22.396 1.00 87.94 94 TYR A C 1
ATOM 756 O O . TYR A 1 94 ? -5.637 0.305 23.018 1.00 87.94 94 TYR A O 1
ATOM 764 N N . LYS A 1 95 ? -3.643 -0.731 22.982 1.00 88.12 95 LYS A N 1
ATOM 765 C CA . LYS A 1 95 ? -3.632 -1.047 24.414 1.00 88.12 95 LYS A CA 1
ATOM 766 C C . LYS A 1 95 ? -3.680 0.219 25.272 1.00 88.12 95 LYS A C 1
ATOM 768 O O . LYS A 1 95 ? -4.425 0.238 26.244 1.00 88.12 95 LYS A O 1
ATOM 773 N N . SER A 1 96 ? -2.941 1.272 24.913 1.00 86.00 96 SER A N 1
ATOM 774 C CA . SER A 1 96 ? -3.009 2.548 25.639 1.00 86.00 96 SER A CA 1
ATOM 775 C C . SER A 1 96 ? -4.374 3.228 25.490 1.00 86.00 96 SER A C 1
ATOM 777 O O . SER A 1 96 ? -4.933 3.678 26.481 1.00 86.00 96 SER A O 1
ATOM 779 N N . ARG A 1 97 ? -4.965 3.218 24.288 1.00 79.88 97 ARG A N 1
ATOM 780 C CA . ARG A 1 97 ? -6.271 3.852 24.019 1.00 79.88 97 ARG A CA 1
ATOM 781 C C . ARG A 1 97 ? -7.468 3.151 24.658 1.00 79.88 97 ARG A C 1
ATOM 783 O O . ARG A 1 97 ? -8.432 3.809 25.032 1.00 79.88 97 ARG A O 1
ATOM 790 N N . VAL A 1 98 ? -7.437 1.823 24.769 1.00 74.25 98 VAL A N 1
ATOM 791 C CA . VAL A 1 98 ? -8.519 1.053 25.413 1.00 74.25 98 VAL A CA 1
ATOM 792 C C . VAL A 1 98 ? -8.621 1.376 26.904 1.00 74.25 98 VAL A C 1
ATOM 794 O O . VAL A 1 98 ? -9.722 1.362 27.450 1.00 74.25 98 VAL A O 1
ATOM 797 N N . ASN A 1 99 ? -7.500 1.704 27.547 1.00 65.25 99 ASN A N 1
ATOM 798 C CA . ASN A 1 99 ? -7.477 2.070 28.961 1.00 65.25 99 ASN A CA 1
ATOM 799 C C . ASN A 1 99 ? -8.095 3.454 29.235 1.00 65.25 99 ASN A C 1
ATOM 801 O O . ASN A 1 99 ? -8.439 3.729 30.379 1.00 65.25 99 ASN A O 1
ATOM 805 N N . GLU A 1 100 ? -8.248 4.305 28.214 1.00 63.81 100 GLU A N 1
ATOM 806 C CA . GLU A 1 100 ? -8.772 5.670 28.355 1.00 63.81 100 GLU A CA 1
ATOM 807 C C . GLU A 1 100 ? -10.285 5.779 28.082 1.00 63.81 100 GLU A C 1
ATOM 809 O O . GLU A 1 100 ? -10.930 6.631 28.683 1.00 63.81 100 GLU A O 1
ATOM 814 N N . ASP A 1 101 ? -10.875 4.954 27.198 1.00 64.31 101 ASP A N 1
ATOM 815 C CA . ASP A 1 101 ? -12.302 5.087 26.830 1.00 64.31 101 ASP A CA 1
ATOM 816 C C . ASP A 1 101 ? -12.852 3.854 26.058 1.00 64.31 101 ASP A C 1
ATOM 818 O O . ASP A 1 101 ? -12.814 3.784 24.822 1.00 64.31 101 ASP A O 1
ATOM 822 N N . GLN A 1 102 ? -13.408 2.855 26.760 1.00 59.78 102 GLN A N 1
ATOM 823 C CA . GLN A 1 102 ? -13.915 1.610 26.139 1.00 59.78 102 GLN A CA 1
ATOM 824 C C . GLN A 1 102 ? -15.054 1.839 25.122 1.00 59.78 102 GLN A C 1
ATOM 826 O O . GLN A 1 102 ? -15.146 1.126 24.118 1.00 59.78 102 GLN A O 1
ATOM 831 N N . SER A 1 103 ? -15.882 2.868 25.322 1.00 59.84 103 SER A N 1
ATOM 832 C CA . SER A 1 103 ? -17.043 3.161 24.467 1.00 59.84 103 SER A CA 1
ATOM 833 C C . SER A 1 103 ? -16.670 3.694 23.074 1.00 59.84 103 SER A C 1
ATOM 835 O O . SER A 1 103 ? -17.438 3.518 22.127 1.00 59.84 103 SER A O 1
ATOM 837 N N . LYS A 1 104 ? -15.482 4.298 22.895 1.00 58.81 104 LYS A N 1
ATOM 838 C CA . LYS A 1 104 ? -15.030 4.822 21.587 1.00 58.81 104 LYS A CA 1
ATOM 839 C C . LYS A 1 104 ? -14.401 3.752 20.694 1.00 58.81 104 LYS A C 1
ATOM 841 O O . LYS A 1 104 ? -14.499 3.839 19.472 1.00 58.81 104 LYS A O 1
ATOM 846 N N . VAL A 1 105 ? -13.776 2.724 21.270 1.00 60.72 105 VAL A N 1
ATOM 847 C CA . VAL A 1 105 ? -13.002 1.725 20.509 1.00 60.72 105 VAL A CA 1
ATOM 848 C C . VAL A 1 105 ? -13.896 0.859 19.612 1.00 60.72 105 VAL A C 1
ATOM 850 O O . VAL A 1 105 ? -13.536 0.587 18.465 1.00 60.72 105 VAL A O 1
ATOM 853 N N . CYS A 1 106 ? -15.093 0.495 20.084 1.00 55.16 106 CYS A N 1
ATOM 854 C CA . CYS A 1 106 ? -16.051 -0.308 19.314 1.00 55.16 106 CYS A CA 1
ATOM 855 C C . CYS A 1 106 ? -16.637 0.461 18.110 1.00 55.16 106 CYS A C 1
ATOM 857 O O . CYS A 1 106 ? -16.872 -0.121 17.054 1.00 55.16 106 CYS A O 1
ATOM 859 N N . ALA A 1 107 ? -16.795 1.787 18.225 1.00 61.44 107 ALA A N 1
ATOM 860 C CA . ALA A 1 107 ? -17.220 2.640 17.111 1.00 61.44 107 ALA A CA 1
ATOM 861 C C . ALA A 1 107 ? -16.124 2.815 16.039 1.00 61.44 107 ALA A C 1
ATOM 863 O O . ALA A 1 107 ? -16.432 3.042 14.870 1.00 61.44 107 ALA A O 1
ATOM 864 N N . LEU A 1 108 ? -14.849 2.700 16.425 1.00 67.06 108 LEU A N 1
ATOM 865 C CA . LEU A 1 108 ? -13.702 2.916 15.538 1.00 67.06 108 LEU A CA 1
ATOM 866 C C . LEU A 1 108 ? -13.351 1.687 14.686 1.00 67.06 108 LEU A C 1
ATOM 868 O O . LEU A 1 108 ? -12.860 1.846 13.572 1.00 67.06 108 LEU A O 1
ATOM 872 N N . CYS A 1 109 ? -13.578 0.472 15.194 1.00 79.38 109 CYS A N 1
ATOM 873 C CA . CYS A 1 109 ? -13.112 -0.762 14.557 1.00 79.38 109 CYS A CA 1
ATOM 874 C C . CYS A 1 109 ? -14.293 -1.670 14.168 1.00 79.38 109 CYS A C 1
ATOM 876 O O . CYS A 1 109 ? -14.793 -2.410 15.019 1.00 79.38 109 CYS A O 1
ATOM 878 N N . PRO A 1 110 ? -14.737 -1.693 12.896 1.00 84.12 110 PRO A N 1
ATOM 879 C CA . PRO A 1 110 ? -15.805 -2.596 12.479 1.00 84.12 110 PRO A CA 1
ATOM 880 C C . PRO A 1 110 ? -15.369 -4.063 12.607 1.00 84.12 110 PRO A C 1
ATOM 882 O O . PRO A 1 110 ? -14.183 -4.401 12.487 1.00 84.12 110 PRO A O 1
ATOM 885 N N . CYS A 1 111 ? -16.331 -4.969 12.797 1.00 90.38 111 CYS A N 1
ATOM 886 C CA . CYS A 1 111 ? -16.061 -6.400 12.677 1.00 90.38 111 CYS A CA 1
ATOM 887 C C . CYS A 1 111 ? -15.620 -6.749 11.241 1.00 90.38 111 CYS A C 1
ATOM 889 O O . CYS A 1 111 ? -15.924 -6.030 10.284 1.00 90.38 111 CYS A O 1
ATOM 891 N N . PHE A 1 112 ? -14.878 -7.848 11.092 1.00 92.25 112 PHE A N 1
ATOM 892 C CA . PHE A 1 112 ? -14.300 -8.243 9.803 1.00 92.25 112 PHE A CA 1
ATOM 893 C C . PHE A 1 112 ? -15.358 -8.490 8.727 1.00 92.25 112 PHE A C 1
ATOM 895 O O . PHE A 1 112 ? -15.244 -7.939 7.638 1.00 92.25 112 PHE A O 1
ATOM 902 N N . ASP A 1 113 ? -16.433 -9.206 9.057 1.00 93.69 113 ASP A N 1
ATOM 903 C CA . ASP A 1 113 ? -17.536 -9.462 8.123 1.00 93.69 113 ASP A CA 1
ATOM 904 C C . ASP A 1 113 ? -18.166 -8.162 7.588 1.00 93.69 113 ASP A C 1
ATOM 906 O O . ASP A 1 113 ? -18.346 -7.993 6.380 1.00 93.69 113 ASP A O 1
ATOM 910 N N . ARG A 1 114 ? -18.414 -7.180 8.467 1.00 91.31 114 ARG A N 1
ATOM 911 C CA . ARG A 1 114 ? -18.953 -5.872 8.063 1.00 91.31 114 ARG A CA 1
ATOM 912 C C . ARG A 1 114 ? -17.987 -5.110 7.158 1.00 91.31 114 ARG A C 1
ATOM 914 O O . ARG A 1 114 ? -18.429 -4.477 6.199 1.00 91.31 114 ARG A O 1
ATOM 921 N N . PHE A 1 115 ? -16.690 -5.157 7.453 1.00 91.44 115 PHE A N 1
ATOM 922 C CA . PHE A 1 115 ? -15.665 -4.545 6.609 1.00 91.44 115 PHE A CA 1
ATOM 923 C C . PHE A 1 115 ? -15.634 -5.182 5.212 1.00 91.44 115 PHE A C 1
ATOM 925 O O . PHE A 1 115 ? -15.708 -4.465 4.216 1.00 91.44 115 PHE A O 1
ATOM 932 N N . VAL A 1 116 ? -15.632 -6.516 5.128 1.00 92.06 116 VAL A N 1
ATOM 933 C CA . VAL A 1 116 ? -15.633 -7.246 3.850 1.00 92.06 116 VAL A CA 1
ATOM 934 C C . VAL A 1 116 ? -16.874 -6.912 3.021 1.00 92.06 116 VAL A C 1
ATOM 936 O O . VAL A 1 116 ? -16.747 -6.556 1.849 1.00 92.06 116 VAL A O 1
ATOM 939 N N . LYS A 1 117 ? -18.067 -6.933 3.630 1.00 92.19 117 LYS A N 1
ATOM 940 C CA . LYS A 1 117 ? -19.321 -6.547 2.959 1.00 92.19 117 LYS A CA 1
ATOM 941 C C . LYS A 1 117 ? -19.271 -5.114 2.420 1.00 92.19 117 LYS A C 1
ATOM 943 O O . LYS A 1 117 ? -19.724 -4.865 1.302 1.00 92.19 117 LYS A O 1
ATOM 948 N N . ARG A 1 118 ? -18.677 -4.175 3.172 1.00 89.94 118 ARG A N 1
ATOM 949 C CA . ARG A 1 118 ? -18.459 -2.791 2.713 1.00 89.94 118 ARG A CA 1
ATOM 950 C C . ARG A 1 118 ? -17.554 -2.748 1.481 1.00 89.94 118 ARG A C 1
ATOM 952 O O . ARG A 1 118 ? -17.920 -2.119 0.492 1.00 89.94 118 ARG A O 1
ATOM 959 N N . CYS A 1 119 ? -16.410 -3.428 1.510 1.00 89.62 119 CYS A N 1
ATOM 960 C CA . CYS A 1 119 ? -15.482 -3.476 0.377 1.00 89.62 119 CYS A CA 1
ATOM 961 C C . CYS A 1 119 ? -16.121 -4.093 -0.877 1.00 89.62 119 CYS A C 1
ATOM 963 O O . CYS A 1 119 ? -15.963 -3.562 -1.974 1.00 89.62 119 CYS A O 1
ATOM 965 N N . GLN A 1 120 ? -16.902 -5.165 -0.722 1.00 89.31 120 GLN A N 1
ATOM 966 C CA . GLN A 1 120 ? -17.639 -5.777 -1.832 1.00 89.31 120 GLN A CA 1
ATOM 967 C C . GLN A 1 120 ? -18.663 -4.816 -2.445 1.00 89.31 120 GLN A C 1
ATOM 969 O O . GLN A 1 120 ? -18.778 -4.741 -3.665 1.00 89.31 120 GLN A O 1
ATOM 974 N N . ALA A 1 121 ? -19.384 -4.053 -1.618 1.00 86.69 121 ALA A N 1
ATOM 975 C CA . ALA A 1 121 ? -20.325 -3.049 -2.104 1.00 86.69 121 ALA A CA 1
ATOM 976 C C . ALA A 1 121 ? -19.626 -1.925 -2.890 1.00 86.69 121 ALA A C 1
ATOM 978 O O . ALA A 1 121 ? -20.153 -1.481 -3.906 1.00 86.69 121 ALA A O 1
ATOM 979 N N . LEU A 1 122 ? -18.429 -1.505 -2.465 1.00 83.06 122 LEU A N 1
ATOM 980 C CA . LEU A 1 122 ? -17.639 -0.463 -3.136 1.00 83.06 122 LEU A CA 1
ATOM 981 C C . LEU A 1 122 ? -17.060 -0.899 -4.488 1.00 83.06 122 LEU A C 1
ATOM 983 O O . LEU A 1 122 ? -16.850 -0.049 -5.354 1.00 83.06 122 LEU A O 1
ATOM 987 N N . ASN A 1 123 ? -16.830 -2.201 -4.671 1.00 78.38 123 ASN A N 1
ATOM 988 C CA . ASN A 1 123 ? -16.373 -2.780 -5.935 1.00 78.38 123 ASN A CA 1
ATOM 989 C C . ASN A 1 123 ? -17.499 -2.954 -6.969 1.00 78.38 123 ASN A C 1
ATOM 991 O O . ASN A 1 123 ? -17.222 -3.346 -8.101 1.00 78.38 123 ASN A O 1
ATOM 995 N N . LYS A 1 124 ? -18.764 -2.677 -6.621 1.00 82.38 124 LYS A N 1
ATOM 996 C CA . LYS A 1 124 ? -19.866 -2.755 -7.586 1.00 82.38 124 LYS A CA 1
ATOM 997 C C . LYS A 1 124 ? -19.748 -1.627 -8.610 1.00 82.38 124 LYS A C 1
ATOM 999 O O . LYS A 1 124 ? -19.847 -0.447 -8.276 1.00 82.38 124 LYS A O 1
ATOM 1004 N N . MET A 1 125 ? -19.558 -2.004 -9.869 1.00 81.81 125 MET A N 1
ATOM 1005 C CA . MET A 1 125 ? -19.589 -1.086 -11.002 1.00 81.81 125 MET A CA 1
ATOM 1006 C C . MET A 1 125 ? -21.041 -0.710 -11.318 1.00 81.81 125 MET A C 1
ATOM 1008 O O . MET A 1 125 ? -21.906 -1.581 -11.393 1.00 81.81 125 MET A O 1
ATOM 1012 N N . THR A 1 126 ? -21.320 0.581 -11.490 1.00 87.19 126 THR A N 1
ATOM 1013 C CA . THR A 1 126 ? -22.629 1.064 -11.950 1.00 87.19 126 THR A CA 1
ATOM 1014 C C . THR A 1 126 ? -22.598 1.319 -13.455 1.00 87.19 126 THR A C 1
ATOM 1016 O O . THR A 1 126 ? -21.529 1.529 -14.030 1.00 87.19 126 THR A O 1
ATOM 1019 N N . ILE A 1 127 ? -23.771 1.361 -14.094 1.00 89.81 127 ILE A N 1
ATOM 1020 C CA . ILE A 1 127 ? -23.893 1.736 -15.514 1.00 89.81 127 ILE A CA 1
ATOM 1021 C C . ILE A 1 127 ? -23.305 3.133 -15.751 1.00 89.81 127 ILE A C 1
ATOM 1023 O O . ILE A 1 127 ? -22.601 3.339 -16.730 1.00 89.81 127 ILE A O 1
ATOM 1027 N N . SER A 1 128 ? -23.512 4.068 -14.818 1.00 89.56 128 SER A N 1
ATOM 1028 C CA . SER A 1 128 ? -22.915 5.405 -14.895 1.00 89.56 128 SER A CA 1
ATOM 1029 C C . SER A 1 128 ? -21.384 5.363 -14.877 1.00 89.56 128 SER A C 1
ATOM 1031 O O . SER A 1 128 ? -20.756 6.090 -15.640 1.00 89.56 128 SER A O 1
ATOM 1033 N N . ASN A 1 129 ? -20.774 4.512 -14.040 1.00 86.50 129 ASN A N 1
ATOM 1034 C CA . ASN A 1 129 ? -19.316 4.355 -14.006 1.00 86.50 129 ASN A CA 1
ATOM 1035 C C . ASN A 1 129 ?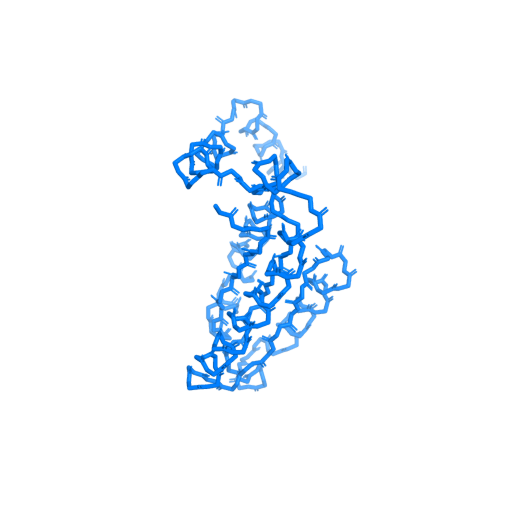 -18.800 3.758 -15.320 1.00 86.50 129 ASN A C 1
ATOM 1037 O O . ASN A 1 129 ? -17.782 4.208 -15.837 1.00 86.50 129 ASN A O 1
ATOM 1041 N N . LEU A 1 130 ? -19.506 2.760 -15.864 1.00 86.12 130 LEU A N 1
ATOM 1042 C CA . LEU A 1 130 ? -19.156 2.152 -17.147 1.00 86.12 130 LEU A CA 1
ATOM 1043 C C . LEU A 1 130 ? -19.247 3.169 -18.285 1.00 86.12 130 LEU A C 1
ATOM 1045 O O . LEU A 1 130 ? -18.315 3.278 -19.074 1.00 86.12 130 LEU A O 1
ATOM 1049 N N . PHE A 1 131 ? -20.324 3.950 -18.324 1.00 91.94 131 PHE A N 1
ATOM 1050 C CA . PHE A 1 131 ? -20.524 4.978 -19.336 1.00 91.94 131 PHE A CA 1
ATOM 1051 C C . PHE A 1 131 ? -19.449 6.071 -19.260 1.00 91.94 131 PHE A C 1
ATOM 1053 O O . PHE A 1 131 ? -18.892 6.454 -20.283 1.00 91.94 131 PHE A O 1
ATOM 1060 N N . ALA A 1 132 ? -19.073 6.510 -18.054 1.00 89.31 132 ALA A N 1
ATOM 1061 C CA . ALA A 1 132 ? -17.968 7.451 -17.872 1.00 89.31 132 ALA A CA 1
ATOM 1062 C C . ALA A 1 132 ? -16.631 6.884 -18.386 1.00 89.31 132 ALA A C 1
ATOM 1064 O O . ALA A 1 132 ? -15.896 7.582 -19.079 1.00 89.31 132 ALA A O 1
ATOM 1065 N N . ILE A 1 133 ? -16.331 5.611 -18.099 1.00 85.81 133 ILE A N 1
ATOM 1066 C CA . ILE A 1 133 ? -15.122 4.944 -18.607 1.00 85.81 133 ILE A CA 1
ATOM 1067 C C . ILE A 1 133 ? -15.134 4.861 -20.134 1.00 85.81 133 ILE A C 1
ATOM 1069 O O . ILE A 1 133 ? -14.107 5.126 -20.753 1.00 85.81 133 ILE A O 1
ATOM 1073 N N . GLN A 1 134 ? -16.280 4.539 -20.737 1.00 90.38 134 GLN A N 1
ATOM 1074 C CA . GLN A 1 134 ? -16.440 4.486 -22.191 1.00 90.38 134 GLN A CA 1
ATOM 1075 C C . GLN A 1 134 ? -16.218 5.855 -22.845 1.00 90.38 134 GLN A C 1
ATOM 1077 O O . GLN A 1 134 ? -15.521 5.933 -23.852 1.00 90.38 134 GLN A O 1
ATOM 1082 N N . LEU A 1 135 ? -16.748 6.932 -22.257 1.00 93.38 135 LEU A N 1
ATOM 1083 C CA . LEU A 1 135 ? -16.554 8.294 -22.768 1.00 93.38 135 LEU A CA 1
ATOM 1084 C C . LEU A 1 135 ? -15.088 8.741 -22.721 1.00 93.38 135 LEU A C 1
ATOM 1086 O O . LEU A 1 135 ? -14.647 9.438 -23.625 1.00 93.38 135 LEU A O 1
ATOM 1090 N N . MET A 1 136 ? -14.315 8.301 -21.723 1.00 88.50 136 MET A N 1
ATOM 1091 C CA . MET A 1 136 ? -12.878 8.602 -21.634 1.00 88.50 136 MET A CA 1
ATOM 1092 C C . MET A 1 136 ? -12.029 7.916 -22.718 1.00 88.50 136 MET A C 1
ATOM 1094 O O . MET A 1 136 ? -10.852 8.238 -22.841 1.00 88.50 136 MET A O 1
ATOM 1098 N N . GLN A 1 137 ? -12.585 6.964 -23.477 1.00 87.56 137 GLN A N 1
ATOM 1099 C CA . GLN A 1 137 ? -11.884 6.316 -24.595 1.00 87.56 137 GLN A CA 1
ATOM 1100 C C . GLN A 1 137 ? -12.068 7.055 -25.928 1.00 87.56 137 GLN A C 1
ATOM 1102 O O . GLN A 1 137 ? -11.450 6.668 -26.919 1.00 87.56 137 GLN A O 1
ATOM 1107 N N . VAL A 1 138 ? -12.932 8.076 -25.978 1.00 83.75 138 VAL A N 1
ATOM 1108 C CA . VAL A 1 138 ? -13.123 8.901 -27.174 1.00 83.75 138 VAL A CA 1
ATOM 1109 C C . VAL A 1 138 ? -12.078 10.025 -27.144 1.00 83.75 138 VAL A C 1
ATOM 1111 O O . VAL A 1 138 ? -12.085 10.794 -26.182 1.00 83.75 138 VAL A O 1
ATOM 1114 N N . PRO A 1 139 ? -11.161 10.088 -28.128 1.00 67.56 139 PRO A N 1
ATOM 1115 C CA . PRO A 1 139 ? -10.087 11.080 -28.171 1.00 67.56 139 PRO A CA 1
ATOM 1116 C C . PRO A 1 139 ? -10.583 12.512 -28.399 1.00 67.56 139 PRO A C 1
ATOM 1118 O O . PRO A 1 139 ? -11.648 12.688 -29.037 1.00 67.56 139 PRO A O 1
#

pLDDT: mean 90.02, std 9.4, range [55.16, 98.31]

Secondary structure (DSSP, 8-state):
--SEEEEEEEHHHHHHHHHTSHHHHHHHHHHHTT-SEEEEEEES-GGGSTTHHHHHHHHHHHHHHS-EEEEEESSHHHHHHHHHHHHHHHHHHHHHHHTT-HHHHHHHS--HHHHHHHHHHHTPPPHHHHHHHHHTT--